Protein AF-A0A1Y3EC23-F1 (afdb_monomer_lite)

Sequence (139 aa):
PLRIYTLVPHIRRVVVELFKGFREILLVTILLVVLMFIFASYGVQMAGGKLAKCNDLTIKTKEECVGYFYQYVHVTKLKITGQGDPDLHPKLLVPRLWANPRNFNFDHIGNAMLALFEILSFKGWTVMRDVILDRLGAV

pLDDT: mean 87.71, std 8.31, range [51.91, 96.81]

Foldseek 3Di:
DVVCCVVPVVNVVVVVVVVVCVVVVVVVVVVVLVVLLVVLVVCQVQFAPQLWDKPDPVDGDPVPQFDKDWDWDPPDPDDDPCVPPPVPTDTDIDHIDGDHDPQAGSNDSVRSSVVVVCVVVVPCVVVVVVSCCVRRNDD

Radius of gyration: 22.58 Å; chains: 1; bounding box: 49×36×60 Å

InterPro domains:
  IPR005821 Ion transport domain [PF00520] (2-130)
  IPR028823 Sodium leak channel NALCN [PTHR46141] (1-138)

Secondary structure (DSSP, 8-state):
-THHHHH-HHHHHHHHHHHHTHHHHHHHHHHHHHHHHHHHHHHHHHHTTTS-EESSTT--SSTT--SEEEEEP-S-SS--TTTT-TTTS-EEEEE--EE--SS---SSHHHHHHHHHHHHTTSSHHHHHHHHHHHH---

Organism: NCBI:txid6335

Structure (mmCIF, N/CA/C/O backbone):
data_AF-A0A1Y3EC23-F1
#
_entry.id   AF-A0A1Y3EC23-F1
#
loop_
_atom_site.group_PDB
_atom_site.id
_atom_site.type_symbol
_atom_site.label_atom_id
_atom_site.label_alt_id
_atom_site.label_comp_id
_atom_site.label_asym_id
_atom_site.label_entity_id
_atom_site.label_seq_id
_atom_site.pdbx_PDB_ins_code
_atom_site.Cartn_x
_atom_site.Cartn_y
_atom_site.Cartn_z
_atom_site.occupancy
_atom_site.B_iso_or_equiv
_atom_site.auth_seq_id
_atom_site.auth_comp_id
_atom_site.auth_asym_id
_atom_site.auth_atom_id
_atom_site.pdbx_PDB_model_num
ATOM 1 N N . PRO A 1 1 ? -17.103 -22.172 21.484 1.00 66.94 1 PRO A N 1
ATOM 2 C CA . PRO A 1 1 ? -16.287 -21.081 22.077 1.00 66.94 1 PRO A CA 1
ATOM 3 C C . PRO A 1 1 ? -17.110 -19.901 22.634 1.00 66.94 1 PRO A C 1
ATOM 5 O O . PRO A 1 1 ? -16.898 -19.544 23.783 1.00 66.94 1 PRO A O 1
ATOM 8 N N . LEU A 1 2 ? -18.078 -19.333 21.893 1.00 72.62 2 LEU A N 1
ATOM 9 C CA . LEU A 1 2 ? -18.847 -18.154 22.346 1.00 72.62 2 LEU A CA 1
ATOM 10 C C . LEU A 1 2 ? -19.773 -18.401 23.564 1.00 72.62 2 LEU A C 1
ATOM 12 O O . LEU A 1 2 ? -20.033 -17.493 24.344 1.00 72.62 2 LEU A O 1
ATOM 16 N N . ARG A 1 3 ? -20.210 -19.648 23.799 1.00 78.00 3 ARG A N 1
ATOM 17 C CA . ARG A 1 3 ? -20.948 -20.028 25.025 1.00 78.00 3 ARG A CA 1
ATOM 18 C C . ARG A 1 3 ? -20.127 -19.833 26.311 1.00 78.00 3 ARG A C 1
ATOM 20 O O . ARG A 1 3 ? -20.698 -19.679 27.383 1.00 78.00 3 ARG A O 1
ATOM 27 N N . ILE A 1 4 ? -18.797 -19.800 26.218 1.00 77.44 4 ILE A N 1
ATOM 28 C CA . ILE A 1 4 ? -17.913 -19.609 27.377 1.00 77.44 4 ILE A CA 1
ATOM 29 C C . ILE A 1 4 ? -18.050 -18.178 27.935 1.00 77.44 4 ILE A C 1
ATOM 31 O O . ILE A 1 4 ? -18.001 -18.009 29.150 1.00 77.44 4 ILE A O 1
ATOM 35 N N . TYR A 1 5 ? -18.330 -17.168 27.095 1.00 73.44 5 TYR A N 1
ATOM 36 C CA . TYR A 1 5 ? -18.555 -15.781 27.541 1.00 73.44 5 TYR A CA 1
ATOM 37 C C . TYR A 1 5 ? -19.784 -15.637 28.450 1.00 73.44 5 TYR A C 1
ATOM 39 O O . TYR A 1 5 ? -19.798 -14.787 29.338 1.00 73.44 5 TYR A O 1
ATOM 47 N N . THR A 1 6 ? -20.815 -16.464 28.240 1.00 73.38 6 THR A N 1
ATOM 48 C CA . THR A 1 6 ? -22.043 -16.449 29.049 1.00 73.38 6 THR A CA 1
ATOM 49 C C . THR A 1 6 ? -21.949 -17.355 30.274 1.00 73.38 6 THR A C 1
ATOM 51 O O . THR A 1 6 ? -22.549 -17.038 31.297 1.00 73.38 6 THR A O 1
ATOM 54 N N . LEU A 1 7 ? -21.197 -18.461 30.181 1.00 81.69 7 LEU A N 1
ATOM 55 C CA . LEU A 1 7 ? -21.024 -19.430 31.270 1.00 81.69 7 LEU A CA 1
ATOM 56 C C . LEU A 1 7 ? -19.983 -19.001 32.315 1.00 81.69 7 LEU A C 1
ATOM 58 O O . LEU A 1 7 ? -20.152 -19.313 33.489 1.00 81.69 7 LEU A O 1
ATOM 62 N N . VAL A 1 8 ? -18.917 -18.296 31.918 1.00 85.38 8 VAL A N 1
ATOM 63 C CA . VAL A 1 8 ? -17.834 -17.901 32.832 1.00 85.38 8 VAL A CA 1
ATOM 64 C C . VAL A 1 8 ? -18.045 -16.453 33.303 1.00 85.38 8 VAL A C 1
ATOM 66 O O . VAL A 1 8 ? -17.841 -15.517 32.523 1.00 85.38 8 VAL A O 1
ATOM 69 N N . PRO A 1 9 ? -18.403 -16.217 34.582 1.00 81.19 9 PRO A N 1
ATOM 70 C CA . PRO A 1 9 ? -18.755 -14.884 35.083 1.00 81.19 9 PRO A CA 1
ATOM 71 C C . PRO A 1 9 ? -17.589 -13.887 35.033 1.00 81.19 9 PRO A C 1
ATOM 73 O O . PRO A 1 9 ? -17.817 -12.685 34.888 1.00 81.19 9 PRO A O 1
ATOM 76 N N . HIS A 1 10 ? -16.344 -14.371 35.106 1.00 84.25 10 HIS A N 1
ATOM 77 C CA . HIS A 1 10 ? -15.151 -13.534 34.977 1.00 84.25 10 HIS A CA 1
ATOM 78 C C . HIS A 1 10 ? -15.015 -12.940 33.567 1.00 84.25 10 HIS A C 1
ATOM 80 O O . HIS A 1 10 ? -14.874 -11.729 33.420 1.00 84.25 10 HIS A O 1
ATOM 86 N N . ILE A 1 11 ? -15.160 -13.772 32.531 1.00 85.81 11 ILE A N 1
ATOM 87 C CA . ILE A 1 11 ? -15.091 -13.344 31.129 1.00 85.81 11 ILE A CA 1
ATOM 88 C C . ILE A 1 11 ? -16.256 -12.398 30.797 1.00 85.81 11 ILE A C 1
ATOM 90 O O . ILE A 1 11 ? -16.063 -11.392 30.116 1.00 85.81 11 ILE A O 1
ATOM 94 N N . ARG A 1 12 ? -17.453 -12.661 31.337 1.00 85.69 12 ARG A N 1
ATOM 95 C CA . ARG A 1 12 ? -18.611 -11.768 31.187 1.00 85.69 12 ARG A CA 1
ATOM 96 C C . ARG A 1 12 ? -18.330 -10.357 31.712 1.00 85.69 12 ARG A C 1
ATOM 98 O O . ARG A 1 12 ? -18.734 -9.387 31.076 1.00 85.69 12 ARG A O 1
ATOM 105 N N . ARG A 1 13 ? -17.640 -10.231 32.854 1.00 86.25 13 ARG A N 1
ATOM 106 C CA . ARG A 1 13 ? -17.284 -8.927 33.441 1.00 86.25 13 ARG A CA 1
ATOM 107 C C . ARG A 1 13 ? -16.367 -8.128 32.514 1.00 86.25 13 ARG A C 1
ATOM 109 O O . ARG A 1 13 ? -16.668 -6.970 32.251 1.00 86.25 13 ARG A O 1
ATOM 116 N N . VAL A 1 14 ? -15.338 -8.771 31.958 1.00 88.38 14 VAL A N 1
ATOM 117 C CA . VAL A 1 14 ? -14.400 -8.143 31.009 1.00 88.38 14 VAL A CA 1
ATOM 118 C C . VAL A 1 14 ? -15.132 -7.602 29.776 1.00 88.38 14 VAL A C 1
ATOM 120 O O . VAL A 1 14 ? -14.896 -6.474 29.357 1.00 88.38 14 VAL A O 1
ATOM 123 N N . VAL A 1 15 ? -16.070 -8.372 29.216 1.00 87.56 15 VAL A N 1
ATOM 124 C CA . VAL A 1 15 ? -16.850 -7.940 28.044 1.00 87.56 15 VAL A CA 1
ATOM 125 C C . VAL A 1 15 ? -17.747 -6.742 28.376 1.00 87.56 15 VAL A C 1
ATOM 127 O O . VAL A 1 15 ? -17.807 -5.788 27.607 1.00 87.56 15 VAL A O 1
ATOM 130 N N . VAL A 1 16 ? -18.420 -6.746 29.531 1.00 86.75 16 VAL A N 1
ATOM 131 C CA . VAL A 1 16 ? -19.261 -5.613 29.960 1.00 86.75 16 VAL A CA 1
ATOM 132 C C . VAL A 1 16 ? -18.422 -4.356 30.209 1.00 86.75 16 VAL A C 1
ATOM 134 O O . VAL A 1 16 ? -18.847 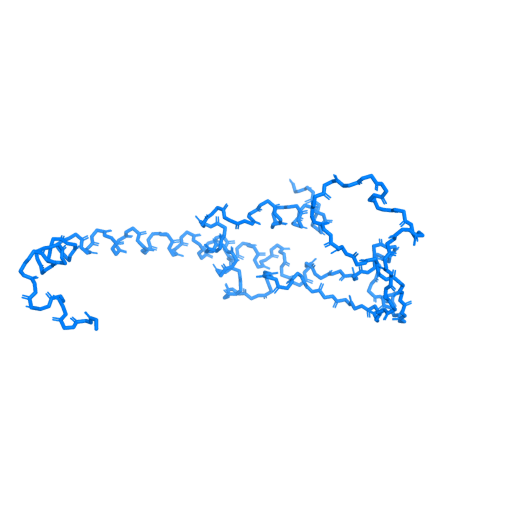-3.262 29.845 1.00 86.75 16 VAL A O 1
ATOM 137 N N . GLU A 1 17 ? -17.231 -4.492 30.793 1.00 88.31 17 GLU A N 1
ATOM 138 C CA . GLU A 1 17 ? -16.292 -3.378 30.974 1.00 88.31 17 GLU A CA 1
ATOM 139 C C . GLU A 1 17 ? -15.796 -2.817 29.634 1.00 88.31 17 GLU A C 1
ATOM 141 O O . GLU A 1 17 ? -15.761 -1.599 29.472 1.00 88.31 17 GLU A O 1
ATOM 146 N N . LEU A 1 18 ? -15.530 -3.672 28.641 1.00 89.19 18 LEU A N 1
ATOM 147 C CA . LEU A 1 18 ? -15.197 -3.241 27.280 1.00 89.19 18 LEU A CA 1
ATOM 148 C C . LEU A 1 18 ? -16.340 -2.433 26.642 1.00 89.19 18 LEU A C 1
ATOM 150 O O . LEU A 1 18 ? -16.111 -1.358 26.089 1.00 89.19 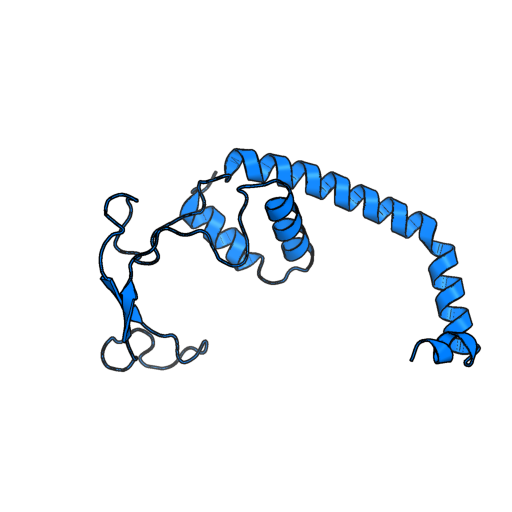18 LEU A O 1
ATOM 154 N N . PHE A 1 19 ? -17.582 -2.918 26.748 1.00 90.19 19 PHE A N 1
ATOM 155 C CA . PHE A 1 19 ? -18.736 -2.231 26.162 1.00 90.19 19 PHE A CA 1
ATOM 156 C C . PHE A 1 19 ? -19.072 -0.903 26.851 1.00 90.19 19 PHE A C 1
ATOM 158 O O . PHE A 1 19 ? -19.588 -0.003 26.189 1.00 90.19 19 PHE A O 1
ATOM 165 N N . LYS A 1 20 ? -18.729 -0.721 28.134 1.00 90.88 20 LYS A N 1
ATOM 166 C CA . LYS A 1 20 ? -18.864 0.586 28.805 1.00 90.88 20 LYS A CA 1
ATOM 167 C C . LYS A 1 20 ? -18.035 1.681 28.122 1.00 90.88 20 LYS A C 1
ATOM 169 O O . LYS A 1 20 ? -18.475 2.824 28.085 1.00 90.88 20 LYS A O 1
ATOM 174 N N . GLY A 1 21 ? -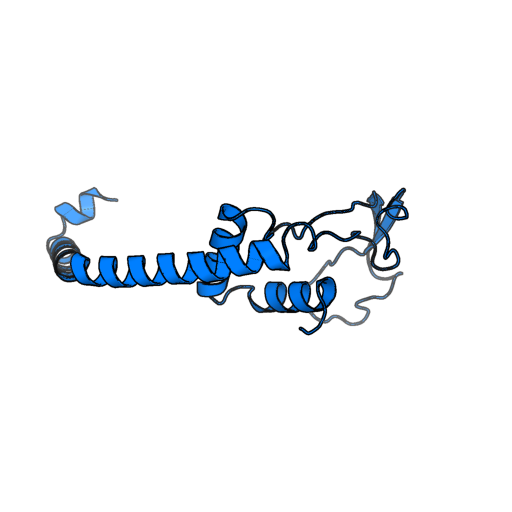16.877 1.333 27.555 1.00 90.50 21 GLY A N 1
ATOM 175 C CA . GLY A 1 21 ? -16.006 2.253 26.814 1.00 90.50 21 GLY A CA 1
ATOM 176 C C . GLY A 1 21 ? -16.310 2.362 25.316 1.00 90.50 21 GLY A C 1
ATOM 177 O O . GLY A 1 21 ? -15.627 3.098 24.607 1.00 90.50 21 GLY A O 1
ATOM 178 N N . PHE A 1 22 ? -17.320 1.648 24.805 1.00 92.81 22 PHE A N 1
ATOM 179 C CA . PHE A 1 22 ? -17.542 1.512 23.362 1.00 92.81 22 PHE A CA 1
ATOM 180 C C . PHE A 1 22 ? -17.804 2.847 22.653 1.00 92.81 22 PHE A C 1
ATOM 182 O O . PHE A 1 22 ? -17.369 3.028 21.519 1.00 92.81 22 PHE A O 1
ATOM 189 N N . ARG A 1 23 ? -18.462 3.803 23.324 1.00 92.19 23 ARG A N 1
ATOM 190 C CA . ARG A 1 23 ? -18.724 5.140 22.767 1.00 92.19 23 ARG A CA 1
ATOM 191 C C . ARG A 1 23 ? -17.429 5.866 22.392 1.00 92.19 23 ARG A C 1
ATOM 193 O O . ARG A 1 23 ? -17.335 6.400 21.291 1.00 92.19 23 ARG A O 1
ATOM 200 N N . GLU A 1 24 ? -16.436 5.840 23.277 1.00 93.62 24 GLU A N 1
ATOM 201 C CA . GLU A 1 24 ? -15.144 6.496 23.043 1.00 93.62 24 GLU A CA 1
ATOM 202 C C . GLU A 1 24 ? -14.330 5.759 21.976 1.00 93.62 24 GLU A C 1
ATOM 204 O O . GLU A 1 24 ? -13.770 6.382 21.076 1.00 93.62 24 GLU A O 1
ATOM 209 N N . ILE A 1 25 ? -14.339 4.421 22.002 1.00 94.44 25 ILE A N 1
ATOM 210 C CA . ILE A 1 25 ? -13.692 3.598 20.967 1.00 94.44 25 ILE A CA 1
ATOM 211 C C . ILE A 1 25 ? -14.270 3.923 19.583 1.00 94.44 25 ILE A C 1
ATOM 213 O O . ILE A 1 25 ? -13.527 4.058 18.609 1.00 94.44 25 ILE A O 1
ATOM 217 N N . LEU A 1 26 ? -15.590 4.087 19.487 1.00 95.06 26 LEU A N 1
ATOM 218 C CA . LEU A 1 26 ? -16.274 4.417 18.242 1.00 95.06 26 LEU A CA 1
ATOM 219 C C . LEU A 1 26 ? -15.891 5.818 17.742 1.00 95.06 26 LEU A C 1
ATOM 221 O O . LEU A 1 26 ? -15.589 5.963 16.560 1.00 95.06 26 LEU A O 1
ATOM 225 N N . LEU A 1 27 ? -15.823 6.825 18.620 1.00 95.62 27 LEU A N 1
ATOM 226 C CA . LEU A 1 27 ? -15.383 8.181 18.258 1.00 95.62 27 LEU A CA 1
ATOM 227 C C . LEU A 1 27 ? -13.958 8.193 17.687 1.00 95.62 27 LEU A C 1
ATOM 229 O O . LEU A 1 27 ? -13.727 8.761 16.619 1.00 95.62 27 LEU A O 1
ATOM 233 N N . VAL A 1 28 ? -13.019 7.511 18.351 1.00 96.00 28 VAL A N 1
ATOM 234 C CA . VAL A 1 28 ? -11.635 7.377 17.864 1.00 96.00 28 VAL A CA 1
ATOM 235 C C . VAL A 1 28 ? -11.595 6.640 16.524 1.00 96.00 28 VAL A C 1
ATOM 237 O O . VAL A 1 28 ? -10.877 7.047 15.612 1.00 96.00 28 VAL A O 1
ATOM 240 N N . THR A 1 29 ? -12.402 5.590 16.366 1.00 95.31 29 THR A N 1
ATOM 241 C CA . THR A 1 29 ? -12.479 4.832 15.110 1.00 95.31 29 THR A CA 1
ATOM 242 C C . THR A 1 29 ? -12.995 5.703 13.961 1.00 95.31 29 THR A C 1
ATOM 244 O O . THR A 1 29 ? -12.420 5.672 12.876 1.00 95.31 29 THR A O 1
ATOM 247 N N . ILE A 1 30 ? -14.026 6.527 14.188 1.00 96.81 30 ILE A N 1
ATOM 248 C CA . ILE A 1 30 ? -14.528 7.475 13.180 1.00 96.81 30 ILE A CA 1
ATOM 249 C C . ILE A 1 30 ? -13.430 8.461 12.783 1.00 96.81 30 ILE A C 1
ATOM 251 O O . ILE A 1 30 ? -13.211 8.674 11.591 1.00 96.81 30 ILE A O 1
ATOM 255 N N . LEU A 1 31 ? -12.716 9.031 13.757 1.00 96.69 31 LEU A N 1
ATOM 256 C CA . LEU A 1 31 ? -11.630 9.970 13.483 1.00 96.69 31 LEU A CA 1
ATOM 257 C C . LEU A 1 31 ? -10.542 9.331 12.606 1.00 96.69 31 LEU A C 1
ATOM 259 O O . LEU A 1 31 ? -10.103 9.938 11.630 1.00 96.69 31 LEU A O 1
ATOM 263 N N . LEU A 1 32 ? -10.155 8.086 12.907 1.00 95.56 32 LEU A N 1
ATOM 264 C CA . LEU A 1 32 ? -9.195 7.329 12.101 1.00 95.56 32 LEU A CA 1
ATOM 265 C C . LEU A 1 32 ? -9.708 7.067 10.682 1.00 95.56 32 LEU A C 1
ATOM 267 O O . LEU A 1 32 ? -8.951 7.218 9.727 1.00 95.56 32 LEU A O 1
ATOM 271 N N . VAL A 1 33 ? -10.984 6.710 10.518 1.00 95.44 33 VAL A N 1
ATOM 272 C CA . VAL A 1 33 ? -11.584 6.481 9.194 1.00 95.44 33 VAL A CA 1
ATOM 273 C C . VAL A 1 33 ? -11.613 7.763 8.363 1.00 95.44 33 VAL A C 1
ATOM 275 O O . VAL A 1 33 ? -11.256 7.723 7.187 1.00 95.44 33 VAL A O 1
ATOM 278 N N . VAL A 1 34 ? -11.974 8.902 8.960 1.00 96.50 34 VAL A N 1
ATOM 279 C CA . VAL A 1 34 ? -11.956 10.207 8.277 1.00 96.50 34 VAL A CA 1
ATOM 280 C C . VAL A 1 34 ? -10.534 10.579 7.859 1.00 96.50 34 VAL A C 1
ATOM 282 O O . VAL A 1 34 ? -10.314 10.984 6.719 1.00 96.50 34 VAL A O 1
ATOM 285 N N . LEU A 1 35 ? -9.555 10.389 8.746 1.00 95.44 35 LEU A N 1
ATOM 286 C CA . LEU A 1 35 ? -8.150 10.643 8.438 1.00 95.44 35 LEU A CA 1
ATOM 287 C C . LEU A 1 35 ? -7.661 9.766 7.277 1.00 95.44 35 LEU A C 1
ATOM 289 O O . LEU A 1 35 ? -7.082 10.278 6.318 1.00 95.44 35 LEU A O 1
ATOM 293 N N . MET A 1 36 ? -7.938 8.458 7.330 1.00 95.44 36 MET A N 1
ATOM 294 C CA . MET A 1 36 ? -7.612 7.534 6.243 1.00 95.44 36 MET A CA 1
ATOM 295 C C . MET A 1 36 ? -8.276 7.960 4.935 1.00 95.44 36 MET A C 1
ATOM 297 O O . MET A 1 36 ? -7.627 7.907 3.899 1.00 95.44 36 MET A O 1
ATOM 301 N N . PHE A 1 37 ? -9.522 8.436 4.966 1.00 96.44 37 PHE A N 1
ATOM 302 C CA . PHE A 1 37 ? -10.233 8.871 3.764 1.00 96.44 37 PHE A CA 1
ATOM 303 C C . PHE A 1 37 ? -9.574 10.080 3.089 1.00 96.44 37 PHE A C 1
ATOM 305 O O . PHE A 1 37 ? -9.452 10.107 1.861 1.00 96.44 37 PHE A O 1
ATOM 312 N N . ILE A 1 38 ? -9.100 11.054 3.873 1.00 96.31 38 ILE A N 1
ATOM 313 C CA . ILE A 1 38 ? -8.375 12.224 3.356 1.00 96.31 38 ILE A CA 1
ATOM 314 C C . ILE A 1 38 ? -7.078 11.777 2.670 1.00 96.31 38 ILE A C 1
ATOM 316 O O . ILE A 1 38 ? -6.843 12.112 1.506 1.00 96.31 38 ILE A O 1
ATOM 320 N N . PHE A 1 39 ? -6.263 10.966 3.352 1.00 94.94 39 PHE A N 1
ATOM 321 C CA . PHE A 1 39 ? -5.007 10.463 2.790 1.00 94.94 39 PHE A CA 1
ATOM 322 C C . PHE A 1 39 ? -5.222 9.511 1.611 1.00 94.94 39 PHE A C 1
ATOM 324 O O . PHE A 1 39 ? -4.452 9.549 0.655 1.00 94.94 39 PHE A O 1
ATOM 331 N N . ALA A 1 40 ? -6.273 8.692 1.631 1.00 95.62 40 ALA A N 1
ATOM 332 C CA . ALA A 1 40 ? -6.618 7.802 0.530 1.00 95.62 40 ALA A CA 1
ATOM 333 C C . ALA A 1 40 ? -7.011 8.614 -0.704 1.00 95.62 40 ALA A C 1
ATOM 335 O O . ALA A 1 40 ? -6.511 8.349 -1.792 1.00 95.62 40 ALA A O 1
ATOM 336 N N . SER A 1 41 ? -7.845 9.643 -0.534 1.00 95.62 41 SER A N 1
ATOM 337 C CA . SER A 1 41 ? -8.252 10.536 -1.625 1.00 95.62 41 SER A CA 1
ATOM 338 C C . SER A 1 41 ? -7.060 11.278 -2.226 1.00 95.62 41 SER A C 1
ATOM 340 O O . SER A 1 41 ? -6.970 11.428 -3.445 1.00 95.62 41 SER A O 1
ATOM 342 N N . TYR A 1 42 ? -6.118 11.716 -1.388 1.00 94.31 42 TYR A N 1
ATOM 343 C CA . TYR A 1 42 ? -4.862 12.304 -1.848 1.00 94.31 42 TYR A CA 1
ATOM 344 C C . TYR A 1 42 ? -3.992 11.283 -2.600 1.00 94.31 42 TYR A C 1
ATOM 346 O O . TYR A 1 42 ? -3.533 11.548 -3.711 1.00 94.31 42 TYR A O 1
ATOM 354 N N . GLY A 1 43 ? -3.827 10.084 -2.038 1.00 92.88 43 GLY A N 1
ATOM 355 C CA . GLY A 1 43 ? -3.053 8.998 -2.635 1.00 92.88 43 GLY A CA 1
ATOM 356 C C . GLY A 1 43 ? -3.596 8.554 -3.992 1.00 92.88 43 GLY A C 1
ATOM 357 O O . GLY A 1 43 ? -2.815 8.353 -4.914 1.00 92.88 43 GLY A O 1
ATOM 358 N N . VAL A 1 44 ? -4.920 8.475 -4.157 1.00 94.62 44 VAL A N 1
ATOM 359 C CA . VAL A 1 44 ? -5.550 8.139 -5.446 1.00 94.62 44 VAL A CA 1
ATOM 360 C C . VAL A 1 44 ? -5.267 9.210 -6.500 1.00 94.62 44 VAL A C 1
ATOM 362 O O . VAL A 1 44 ? -4.938 8.878 -7.635 1.00 94.62 44 VAL A O 1
ATOM 365 N N . GLN A 1 45 ? -5.327 10.493 -6.139 1.00 92.50 45 GLN A N 1
ATOM 366 C CA . GLN A 1 45 ? -5.039 11.581 -7.081 1.00 92.50 45 GLN A CA 1
ATOM 367 C C . GLN A 1 45 ? -3.563 11.619 -7.499 1.00 92.50 45 GLN A C 1
ATOM 369 O O . GLN A 1 45 ? -3.249 11.852 -8.667 1.00 92.50 45 GLN A O 1
ATOM 374 N N . MET A 1 46 ? -2.642 11.368 -6.566 1.00 90.88 46 MET A N 1
ATOM 375 C CA . MET A 1 46 ? -1.211 11.358 -6.871 1.00 90.88 46 MET A CA 1
ATOM 376 C C . MET A 1 46 ? -0.768 10.098 -7.618 1.00 90.88 46 MET A C 1
ATOM 378 O O . MET A 1 46 ? -0.106 10.201 -8.656 1.00 90.88 46 MET A O 1
ATOM 382 N N . ALA A 1 47 ? -1.118 8.930 -7.078 1.00 88.69 47 ALA A N 1
ATOM 383 C CA . ALA A 1 47 ? -0.555 7.629 -7.429 1.00 88.69 47 ALA A CA 1
ATOM 384 C C . ALA A 1 47 ? -1.492 6.743 -8.269 1.00 88.69 47 ALA A C 1
ATOM 386 O O . ALA A 1 47 ? -1.063 5.681 -8.726 1.00 88.69 47 ALA A O 1
ATOM 387 N N . GLY A 1 48 ? -2.745 7.155 -8.487 1.00 88.94 48 GLY A N 1
ATOM 388 C CA . GLY A 1 48 ? -3.731 6.381 -9.238 1.00 88.94 48 GLY A CA 1
ATOM 389 C C . GLY A 1 48 ? -3.261 6.067 -10.656 1.00 88.94 48 GLY A C 1
ATOM 390 O O . GLY A 1 48 ? -2.930 6.963 -11.431 1.00 88.94 48 GLY A O 1
ATOM 391 N N . GLY A 1 49 ? -3.180 4.777 -10.982 1.00 87.38 49 GLY A N 1
ATOM 392 C CA . GLY A 1 49 ? -2.738 4.258 -12.276 1.00 87.38 49 GLY A CA 1
ATOM 393 C C . GLY A 1 49 ? -1.232 4.354 -12.545 1.00 87.38 49 GLY A C 1
ATOM 394 O O . GLY A 1 49 ? -0.779 3.895 -13.592 1.00 87.38 49 GLY A O 1
ATOM 395 N N . LYS A 1 50 ? -0.440 4.926 -11.626 1.00 87.25 50 LYS A N 1
ATOM 396 C CA . LYS A 1 50 ? 0.995 5.208 -11.833 1.00 87.25 50 LYS A CA 1
ATOM 397 C C . LYS A 1 50 ? 1.937 4.226 -11.136 1.00 87.25 50 LYS A C 1
ATOM 399 O O . LYS A 1 50 ? 3.149 4.323 -11.294 1.00 87.25 50 LYS A O 1
ATOM 404 N N . LEU A 1 51 ? 1.408 3.283 -10.356 1.00 88.81 51 LEU A N 1
ATOM 405 C CA . LEU A 1 51 ? 2.230 2.327 -9.601 1.00 88.81 51 LEU A CA 1
ATOM 406 C C . LEU A 1 51 ? 2.631 1.087 -10.410 1.00 88.81 51 LEU A C 1
ATOM 408 O O . LEU A 1 51 ? 3.554 0.365 -10.014 1.00 88.81 51 LEU A O 1
ATOM 412 N N . ALA A 1 52 ? 1.982 0.851 -11.549 1.00 90.62 52 ALA A N 1
ATOM 413 C CA . ALA A 1 52 ? 2.297 -0.266 -12.421 1.00 90.62 52 ALA A CA 1
ATOM 414 C C . ALA A 1 52 ? 3.675 -0.087 -13.085 1.00 90.62 52 ALA A C 1
ATOM 416 O O . ALA A 1 52 ? 4.018 0.998 -13.547 1.00 90.62 52 ALA A O 1
ATOM 417 N N . LYS A 1 53 ? 4.465 -1.163 -13.136 1.00 91.12 53 LYS A N 1
ATOM 418 C CA . LYS A 1 53 ? 5.741 -1.252 -13.877 1.00 91.12 53 LYS A CA 1
ATOM 419 C C . LYS A 1 53 ? 5.882 -2.662 -14.414 1.00 91.12 53 LYS A C 1
ATOM 421 O O . LYS A 1 53 ? 5.211 -3.588 -13.948 1.00 91.12 53 LYS A O 1
ATOM 426 N N . CYS A 1 54 ? 6.793 -2.816 -15.360 1.00 93.31 54 CYS A N 1
ATOM 427 C CA . CYS A 1 54 ? 7.240 -4.122 -15.792 1.00 93.31 54 CYS A CA 1
ATOM 428 C C . CYS A 1 54 ? 7.893 -4.886 -14.624 1.00 93.31 54 CYS A C 1
ATOM 430 O O . CYS A 1 54 ? 8.566 -4.305 -13.768 1.00 93.31 54 CYS A O 1
ATOM 432 N N . ASN A 1 55 ? 7.682 -6.199 -14.585 1.00 91.81 55 ASN A N 1
ATOM 433 C CA . ASN A 1 55 ? 8.399 -7.112 -13.692 1.00 91.81 55 ASN A CA 1
ATOM 434 C C . ASN A 1 55 ? 9.898 -7.236 -14.033 1.00 91.81 55 ASN A C 1
ATOM 436 O O . ASN A 1 55 ? 10.690 -7.576 -13.156 1.00 91.81 55 ASN A O 1
ATOM 440 N N . ASP A 1 56 ? 10.284 -6.933 -15.272 1.00 90.88 56 ASP A N 1
ATOM 441 C CA . ASP A 1 56 ? 11.673 -6.820 -15.720 1.00 90.88 56 ASP A CA 1
ATOM 442 C C . ASP A 1 56 ? 12.211 -5.399 -15.451 1.00 90.88 56 ASP A C 1
ATOM 444 O O . ASP A 1 56 ? 11.696 -4.421 -15.992 1.00 90.88 56 ASP A O 1
ATOM 448 N N . LEU A 1 57 ? 13.251 -5.274 -14.614 1.00 86.56 57 LEU A N 1
ATOM 449 C CA . LEU A 1 57 ? 13.844 -3.983 -14.223 1.00 86.56 57 LEU A CA 1
ATOM 4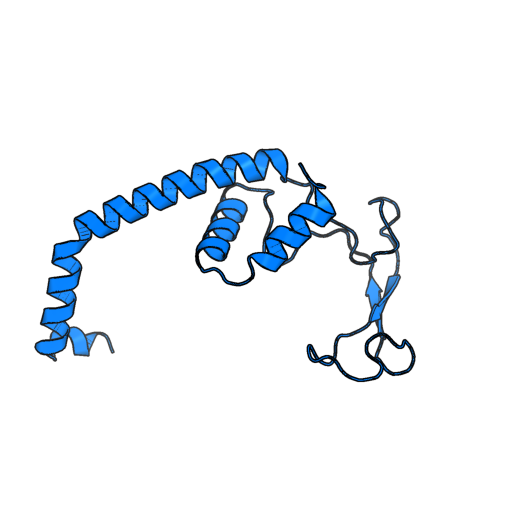50 C C . LEU A 1 57 ? 14.625 -3.297 -15.353 1.00 86.56 57 LEU A C 1
ATOM 452 O O . LEU A 1 57 ? 14.914 -2.104 -15.249 1.00 86.56 57 LEU A O 1
ATOM 456 N N . THR A 1 58 ? 14.987 -4.034 -16.407 1.00 88.44 58 THR A N 1
ATOM 457 C CA . THR A 1 58 ? 15.695 -3.473 -17.569 1.00 88.44 58 THR A CA 1
ATOM 458 C C . THR A 1 58 ? 14.774 -2.633 -18.451 1.00 88.44 58 THR A C 1
ATOM 460 O O . THR A 1 58 ? 15.235 -1.707 -19.118 1.00 88.44 58 THR A O 1
ATOM 463 N N . ILE A 1 59 ? 13.470 -2.913 -18.401 1.00 91.31 59 ILE A N 1
ATOM 464 C CA . ILE A 1 59 ? 12.450 -2.270 -19.220 1.00 91.31 59 ILE A CA 1
ATOM 465 C C . ILE A 1 59 ? 11.790 -1.133 -18.438 1.00 91.31 59 ILE A C 1
ATOM 467 O O . ILE A 1 59 ? 11.293 -1.321 -17.325 1.00 91.31 59 ILE A O 1
ATOM 471 N N . LYS A 1 60 ? 11.766 0.065 -19.032 1.00 88.62 60 LYS A N 1
ATOM 472 C CA . LYS A 1 60 ? 11.201 1.271 -18.398 1.00 88.62 60 LYS A CA 1
ATOM 473 C C . LYS A 1 60 ? 9.850 1.684 -18.972 1.00 88.62 60 LYS A C 1
ATOM 475 O O . LYS A 1 60 ? 9.059 2.296 -18.259 1.00 88.62 60 LYS A O 1
ATOM 480 N N . THR A 1 61 ? 9.589 1.363 -20.233 1.00 90.31 61 THR A N 1
ATOM 481 C CA . THR A 1 61 ? 8.378 1.762 -20.954 1.00 90.31 61 THR A CA 1
ATOM 482 C C . THR A 1 61 ? 7.378 0.608 -21.006 1.00 90.31 61 THR A C 1
ATOM 484 O O . THR A 1 61 ? 7.733 -0.567 -20.873 1.00 90.31 61 THR A O 1
ATOM 487 N N . LYS A 1 62 ? 6.090 0.932 -21.144 1.00 89.88 62 LYS A N 1
ATOM 488 C CA . LYS A 1 62 ? 5.025 -0.080 -21.164 1.00 89.88 62 LYS A CA 1
ATOM 489 C C . LYS A 1 62 ? 5.029 -0.852 -22.482 1.00 89.88 62 LYS A C 1
ATOM 491 O O . LYS A 1 62 ? 4.738 -2.043 -22.497 1.00 89.88 62 LYS A O 1
ATOM 496 N N . GLU A 1 63 ? 5.386 -0.173 -23.563 1.00 92.00 63 GLU A N 1
ATOM 497 C CA . GLU A 1 63 ? 5.417 -0.673 -24.935 1.00 92.00 63 GLU A CA 1
ATOM 498 C C . GLU A 1 63 ? 6.486 -1.760 -25.113 1.00 92.00 63 GLU A C 1
ATOM 500 O O . GLU A 1 63 ? 6.269 -2.740 -25.822 1.00 92.00 63 GLU A O 1
ATOM 505 N N . GLU A 1 64 ? 7.615 -1.629 -24.415 1.00 93.06 64 GLU A N 1
ATOM 506 C CA . GLU A 1 64 ? 8.719 -2.596 -24.439 1.00 93.06 64 GLU A CA 1
ATOM 507 C C . GLU A 1 64 ? 8.506 -3.786 -23.486 1.00 93.06 64 GLU A C 1
ATOM 509 O O . GLU A 1 64 ? 9.253 -4.767 -23.535 1.00 93.06 64 GLU A O 1
ATOM 514 N N . CYS A 1 65 ? 7.486 -3.746 -22.619 1.00 93.38 65 CYS A N 1
ATOM 515 C CA . CYS A 1 65 ? 7.192 -4.800 -21.642 1.00 93.38 65 CYS A CA 1
ATOM 516 C C . CYS A 1 65 ? 6.454 -5.988 -22.293 1.00 93.38 65 CYS A C 1
ATOM 518 O O . CYS A 1 65 ? 5.371 -6.391 -21.871 1.00 93.38 65 CYS A O 1
ATOM 520 N N . VAL A 1 66 ? 7.054 -6.547 -23.345 1.00 93.62 66 VAL A N 1
ATOM 521 C CA . VAL A 1 66 ? 6.538 -7.672 -24.132 1.00 93.62 66 VAL A CA 1
ATOM 522 C C . VAL A 1 66 ? 7.576 -8.793 -24.241 1.00 93.62 66 VAL A C 1
ATOM 524 O O . VAL A 1 66 ? 8.787 -8.565 -24.161 1.00 93.62 66 VAL A O 1
ATOM 527 N N . GLY A 1 67 ? 7.101 -10.026 -24.420 1.00 93.88 67 GLY A N 1
ATOM 528 C CA . GLY A 1 67 ? 7.944 -11.220 -24.527 1.00 93.88 67 GLY A CA 1
ATOM 529 C C . GLY A 1 67 ? 8.234 -11.891 -23.182 1.00 93.88 67 GLY A C 1
ATOM 530 O O . GLY A 1 67 ? 7.430 -11.824 -22.251 1.00 93.88 67 GLY A O 1
ATOM 531 N N . TYR A 1 68 ? 9.379 -12.567 -23.093 1.00 93.81 68 TYR A N 1
ATOM 532 C CA . TYR A 1 68 ? 9.778 -13.384 -21.944 1.00 93.81 68 TYR A CA 1
ATOM 533 C C . TYR A 1 68 ? 11.168 -12.985 -21.452 1.00 93.81 68 TYR A C 1
ATOM 535 O O . TYR A 1 68 ? 12.008 -12.556 -22.243 1.00 93.81 68 TYR A O 1
ATOM 543 N N . PHE A 1 69 ? 11.421 -13.160 -20.157 1.00 92.44 69 PHE A N 1
ATOM 544 C CA . PHE A 1 69 ? 12.741 -12.960 -19.562 1.00 92.44 69 PHE A CA 1
ATOM 545 C C . PHE A 1 69 ? 13.018 -14.008 -18.480 1.00 92.44 69 PHE A C 1
ATOM 547 O O . PHE A 1 69 ? 12.105 -14.665 -17.972 1.00 92.44 69 PHE A O 1
ATOM 554 N N . TYR A 1 70 ? 14.295 -14.183 -18.139 1.00 89.62 70 TYR A N 1
ATOM 555 C CA . TYR A 1 70 ? 14.699 -15.042 -17.031 1.00 89.62 70 TYR A CA 1
ATOM 556 C C . TYR A 1 70 ? 14.621 -14.266 -15.718 1.00 89.62 70 TYR A C 1
ATOM 558 O O . TYR A 1 70 ? 15.377 -13.319 -15.510 1.00 89.62 70 TYR A O 1
ATOM 566 N N . GLN A 1 71 ? 13.735 -14.693 -14.821 1.00 87.12 71 GLN A N 1
ATOM 567 C CA . GLN A 1 71 ? 13.628 -14.143 -13.475 1.00 87.12 71 GLN A CA 1
ATOM 568 C C . GLN A 1 71 ? 14.324 -15.064 -12.470 1.00 87.12 71 GLN A C 1
ATOM 570 O O . GLN A 1 71 ? 14.041 -16.264 -12.408 1.00 87.12 71 GLN A O 1
ATOM 575 N N . TYR A 1 72 ? 15.221 -14.497 -11.663 1.00 83.69 72 TYR A N 1
ATOM 576 C CA . TYR A 1 72 ? 15.869 -15.213 -10.566 1.00 83.69 72 TYR A CA 1
ATOM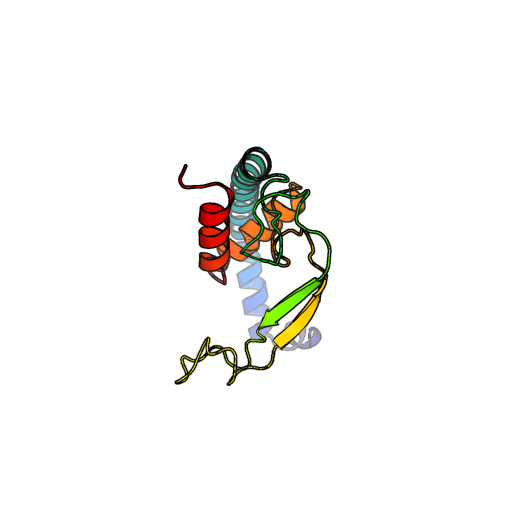 577 C C . TYR A 1 72 ? 14.872 -15.505 -9.444 1.00 83.69 72 TYR A C 1
ATOM 579 O O . TYR A 1 72 ? 14.111 -14.630 -9.022 1.00 83.69 72 TYR A O 1
ATOM 587 N N . VAL A 1 73 ? 14.888 -16.739 -8.942 1.00 81.88 73 VAL A N 1
ATOM 588 C CA . VAL A 1 73 ? 14.026 -17.158 -7.836 1.00 81.88 73 VAL A CA 1
ATOM 589 C C . VAL A 1 73 ? 14.780 -16.992 -6.521 1.00 81.88 73 VAL A C 1
ATOM 591 O O . VAL A 1 73 ? 15.824 -17.601 -6.293 1.00 81.88 73 VAL A O 1
ATOM 594 N N . HIS A 1 74 ? 14.228 -16.183 -5.617 1.00 77.12 74 HIS A N 1
ATOM 595 C CA . HIS A 1 74 ? 14.770 -16.041 -4.269 1.00 77.12 74 HIS A CA 1
ATOM 596 C C . HIS A 1 74 ? 14.487 -17.305 -3.445 1.00 77.12 74 HIS A C 1
ATOM 598 O O . HIS A 1 74 ? 13.381 -17.485 -2.939 1.00 77.12 74 HIS A O 1
ATOM 604 N N . VAL A 1 75 ? 15.497 -18.169 -3.293 1.00 80.50 75 VAL A N 1
ATOM 605 C CA . VAL A 1 75 ? 15.413 -19.402 -2.482 1.00 80.50 75 VAL A CA 1
ATOM 606 C C . VAL A 1 75 ? 15.369 -19.085 -0.981 1.00 80.50 75 VAL A C 1
ATOM 608 O O . VAL A 1 75 ? 14.655 -19.734 -0.223 1.00 80.50 75 VAL A O 1
ATOM 611 N N . THR A 1 76 ? 16.098 -18.054 -0.542 1.00 79.25 76 THR A N 1
ATOM 612 C CA . THR A 1 76 ? 16.109 -17.586 0.850 1.00 79.25 76 THR A CA 1
ATOM 613 C C . THR A 1 76 ? 16.142 -16.062 0.925 1.00 79.25 76 THR A C 1
ATOM 615 O O . THR A 1 76 ? 16.699 -15.391 0.055 1.00 79.25 76 THR A O 1
ATOM 618 N N . LYS A 1 77 ? 15.531 -15.511 1.981 1.00 77.06 77 LYS A N 1
ATOM 619 C CA . LYS A 1 77 ? 15.606 -14.079 2.322 1.00 77.06 77 LYS A CA 1
ATOM 620 C C . LYS A 1 77 ? 16.864 -13.727 3.127 1.00 77.06 77 LYS A C 1
ATOM 622 O O . LYS A 1 77 ? 17.137 -12.547 3.326 1.00 77.06 77 LYS A O 1
ATOM 627 N N . LEU A 1 78 ? 17.600 -14.726 3.618 1.00 80.44 78 LEU A N 1
ATOM 628 C CA . LEU A 1 78 ? 18.847 -14.530 4.358 1.00 80.44 78 LEU A CA 1
ATOM 629 C C . LEU A 1 78 ? 19.985 -14.173 3.396 1.00 80.44 78 LEU A C 1
ATOM 631 O O . LEU A 1 78 ? 20.027 -14.672 2.272 1.00 80.44 78 LEU A O 1
ATOM 635 N N . LYS A 1 79 ? 20.919 -13.332 3.854 1.00 73.38 79 LYS A N 1
ATOM 636 C CA . LYS A 1 79 ? 22.144 -13.035 3.106 1.00 73.38 79 LYS A CA 1
ATOM 637 C C . LYS A 1 79 ? 23.047 -14.261 3.123 1.00 73.38 79 LYS A C 1
ATOM 639 O O . LYS A 1 79 ? 23.640 -14.573 4.151 1.00 73.38 79 LYS 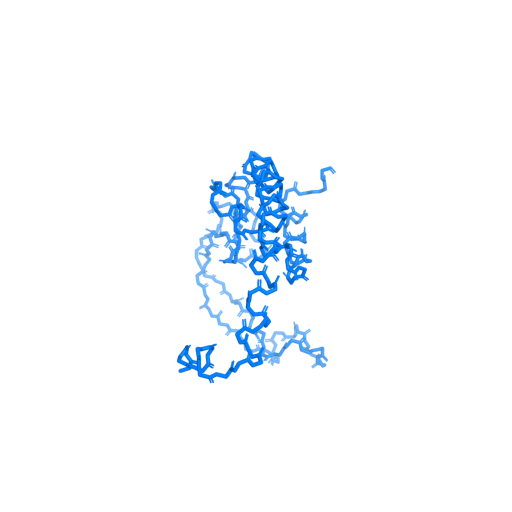A O 1
ATOM 644 N N . ILE A 1 80 ? 23.113 -14.954 1.996 1.00 77.88 80 ILE A N 1
ATOM 645 C CA . ILE A 1 80 ? 23.997 -16.100 1.778 1.00 77.88 80 ILE A CA 1
ATOM 646 C C . ILE A 1 80 ? 25.109 -15.715 0.805 1.00 77.88 80 ILE A C 1
ATOM 648 O O . ILE A 1 80 ? 24.936 -14.845 -0.050 1.00 77.88 80 ILE A O 1
ATOM 652 N N . THR A 1 81 ? 26.265 -16.354 0.943 1.00 71.56 81 THR A N 1
ATOM 653 C CA . THR A 1 81 ? 27.385 -16.202 0.013 1.00 71.56 81 THR A CA 1
ATOM 654 C C . THR A 1 81 ? 26.936 -16.642 -1.383 1.00 71.56 81 THR A C 1
ATOM 656 O O . THR A 1 81 ? 26.378 -17.726 -1.526 1.00 71.56 81 THR A O 1
ATOM 659 N N . GLY A 1 82 ? 27.125 -15.791 -2.395 1.00 70.12 82 GLY A N 1
ATOM 660 C CA . GLY A 1 82 ? 26.642 -16.039 -3.763 1.00 70.12 82 GLY A CA 1
ATOM 661 C C . GLY A 1 82 ? 25.241 -15.495 -4.075 1.00 70.12 82 GLY A C 1
ATOM 662 O O . GLY A 1 82 ? 24.754 -15.704 -5.181 1.00 70.12 82 GLY A O 1
ATOM 663 N N . GLN A 1 83 ? 24.594 -14.765 -3.152 1.00 62.38 83 GLN A N 1
ATOM 664 C CA . GLN A 1 83 ? 23.302 -14.119 -3.411 1.00 62.38 83 GLN A CA 1
ATOM 665 C C . GLN A 1 83 ? 23.394 -13.137 -4.591 1.00 62.38 83 GLN A C 1
ATOM 667 O O . GLN A 1 83 ? 23.975 -12.061 -4.467 1.00 62.38 83 GLN A O 1
ATOM 672 N N . GLY A 1 84 ? 22.782 -13.508 -5.718 1.00 62.31 84 GLY A N 1
ATOM 673 C CA . GLY A 1 84 ? 22.800 -12.728 -6.961 1.00 62.31 84 GLY A CA 1
ATOM 674 C C . GLY A 1 84 ? 23.713 -13.279 -8.058 1.00 62.31 84 GLY A C 1
ATOM 675 O O . GLY A 1 84 ? 23.746 -12.698 -9.139 1.00 62.31 84 GLY A O 1
ATOM 676 N N . ASP A 1 85 ? 24.408 -14.392 -7.811 1.00 72.19 85 ASP A N 1
ATOM 677 C CA . ASP A 1 85 ? 25.182 -15.096 -8.833 1.00 72.19 85 ASP A CA 1
ATOM 678 C C . ASP A 1 85 ? 24.243 -15.910 -9.759 1.00 72.19 85 ASP A C 1
ATOM 680 O O . ASP A 1 85 ? 23.477 -16.750 -9.258 1.00 72.19 85 ASP A O 1
ATOM 684 N N . PRO A 1 86 ? 24.246 -15.665 -11.088 1.00 67.44 86 PRO A N 1
ATOM 685 C CA . PRO A 1 86 ? 23.372 -16.345 -12.042 1.00 67.44 86 PRO A CA 1
ATOM 686 C C . PRO A 1 86 ? 23.519 -17.865 -12.083 1.00 67.44 86 PRO A C 1
ATOM 688 O O . PRO A 1 86 ? 22.568 -18.544 -12.477 1.00 67.44 86 PRO A O 1
ATOM 691 N N . ASP A 1 87 ? 24.693 -18.376 -11.709 1.00 72.50 87 ASP A N 1
ATOM 692 C CA . ASP A 1 87 ? 25.036 -19.793 -11.828 1.00 72.50 87 ASP A CA 1
ATOM 693 C C . ASP A 1 87 ? 24.684 -20.589 -10.561 1.00 72.50 87 ASP A C 1
ATOM 695 O O . ASP A 1 87 ? 24.394 -21.784 -10.638 1.00 72.50 87 ASP A O 1
ATOM 699 N N . LEU A 1 88 ? 24.634 -19.933 -9.393 1.00 73.00 88 LEU A N 1
ATOM 700 C CA . LEU A 1 88 ? 24.241 -20.565 -8.124 1.00 73.00 88 LEU A CA 1
ATOM 701 C C . LEU A 1 88 ? 22.731 -20.529 -7.857 1.00 73.00 88 LEU A C 1
ATOM 703 O O . LEU A 1 88 ? 22.246 -21.261 -6.988 1.00 73.00 88 LEU A O 1
ATOM 707 N N . HIS A 1 89 ? 21.975 -19.684 -8.563 1.00 75.44 89 HIS A N 1
ATOM 708 C CA . HIS A 1 89 ? 20.552 -19.491 -8.301 1.00 75.44 89 HIS A CA 1
ATOM 709 C C . HIS A 1 89 ? 19.653 -19.942 -9.455 1.00 75.44 89 HIS A C 1
ATOM 711 O O . HIS A 1 89 ? 19.880 -19.575 -10.607 1.00 75.44 89 HIS A O 1
ATOM 717 N N . PRO A 1 90 ? 18.565 -20.683 -9.161 1.00 83.50 90 PRO A N 1
ATOM 718 C CA . PRO A 1 90 ? 17.633 -21.103 -10.192 1.00 83.50 90 PRO A CA 1
ATOM 719 C C . PRO A 1 90 ? 16.928 -19.889 -10.807 1.00 83.50 90 PRO A C 1
ATOM 721 O O . PRO A 1 90 ? 16.411 -19.010 -10.108 1.00 83.50 90 PRO A O 1
ATOM 724 N N . LYS A 1 91 ? 16.875 -19.876 -12.139 1.00 86.56 91 LYS A N 1
ATOM 725 C CA . LYS A 1 91 ? 16.138 -18.898 -12.943 1.00 86.56 91 LYS A CA 1
ATOM 726 C C . LYS A 1 91 ? 14.992 -19.580 -13.674 1.00 86.56 91 LYS A C 1
ATOM 728 O O . LYS A 1 91 ? 15.140 -20.699 -14.161 1.00 86.56 91 LYS A O 1
ATOM 733 N N . LEU A 1 92 ? 13.860 -18.892 -13.770 1.00 88.31 92 LEU A N 1
ATOM 734 C CA . LEU A 1 92 ? 12.684 -19.370 -14.490 1.00 88.31 92 LEU A CA 1
ATOM 735 C C . LEU A 1 92 ? 12.359 -18.420 -15.642 1.00 88.31 92 LEU A C 1
ATOM 737 O O . LEU A 1 92 ? 12.448 -17.202 -15.487 1.00 88.31 92 LEU A O 1
ATOM 741 N N . LEU A 1 93 ? 11.970 -18.982 -16.787 1.00 92.12 93 LEU A N 1
ATOM 742 C CA . LEU A 1 93 ? 11.451 -18.202 -17.905 1.00 92.12 93 LEU A CA 1
ATOM 743 C C . LEU A 1 93 ? 10.015 -17.775 -17.587 1.00 92.12 93 LEU A C 1
ATOM 745 O O . LEU A 1 93 ? 9.128 -18.619 -17.462 1.00 92.12 93 LEU A O 1
ATOM 749 N N . VAL A 1 94 ? 9.791 -16.471 -17.449 1.00 92.50 94 VAL A N 1
ATOM 750 C CA . VAL A 1 94 ? 8.481 -15.894 -17.125 1.00 92.50 94 VAL A CA 1
ATOM 751 C C . VAL A 1 94 ? 8.096 -14.834 -18.161 1.00 92.50 94 VAL A C 1
ATOM 753 O O . VAL A 1 94 ? 8.976 -14.186 -18.738 1.00 92.50 94 VAL A O 1
ATOM 756 N N . PRO A 1 95 ? 6.795 -14.647 -18.442 1.00 94.25 95 PRO A N 1
ATOM 757 C CA . PRO A 1 95 ? 6.352 -13.577 -19.323 1.00 94.25 95 PRO A CA 1
ATOM 758 C C . PRO A 1 95 ? 6.587 -12.210 -18.674 1.00 94.25 95 PRO A C 1
ATOM 760 O O . PRO A 1 95 ? 6.442 -12.037 -17.456 1.00 94.25 95 PRO A O 1
ATOM 763 N N . ARG A 1 96 ? 6.918 -11.217 -19.500 1.00 94.12 96 ARG A N 1
ATOM 764 C CA . ARG A 1 96 ? 6.910 -9.817 -19.078 1.00 94.12 96 ARG A CA 1
ATOM 765 C C . ARG A 1 96 ? 5.473 -9.362 -18.855 1.00 94.12 96 ARG A C 1
ATOM 767 O O . ARG A 1 96 ? 4.593 -9.644 -19.664 1.00 94.12 96 ARG A O 1
ATOM 774 N N . LEU A 1 97 ? 5.237 -8.688 -17.735 1.00 93.44 97 LEU A N 1
ATOM 775 C CA . LEU A 1 97 ? 3.918 -8.204 -17.346 1.00 93.44 97 LEU A CA 1
ATOM 776 C C . LEU A 1 97 ? 4.031 -6.805 -16.747 1.00 93.44 97 LEU A C 1
ATOM 778 O O . LEU A 1 97 ? 4.795 -6.582 -15.807 1.00 93.44 97 LEU A O 1
ATOM 782 N N . TRP A 1 98 ? 3.216 -5.886 -17.262 1.00 93.06 98 TRP A N 1
ATOM 783 C CA . TRP A 1 98 ? 3.028 -4.561 -16.686 1.00 93.06 98 TRP A CA 1
ATOM 784 C C . TRP A 1 98 ? 1.933 -4.616 -15.622 1.00 93.06 98 TRP A C 1
ATOM 786 O O . TRP A 1 98 ? 0.747 -4.675 -15.949 1.00 93.06 98 TRP A O 1
ATOM 796 N N . ALA A 1 99 ? 2.322 -4.633 -14.349 1.00 92.38 99 ALA A N 1
ATOM 797 C CA . ALA A 1 99 ? 1.382 -4.840 -13.253 1.00 92.38 99 ALA A CA 1
ATOM 798 C C . ALA A 1 99 ? 1.683 -3.964 -12.036 1.00 92.38 99 ALA A C 1
ATOM 800 O O . ALA A 1 99 ? 2.816 -3.540 -11.796 1.00 92.38 99 ALA A O 1
ATOM 801 N N . ASN A 1 100 ? 0.633 -3.720 -11.252 1.00 90.56 100 ASN A N 1
ATOM 802 C CA . ASN A 1 100 ? 0.732 -3.100 -9.938 1.00 90.56 100 ASN A CA 1
ATOM 803 C C . ASN A 1 100 ? 1.386 -4.047 -8.918 1.00 90.56 100 ASN A C 1
ATOM 805 O O . ASN A 1 100 ? 1.338 -5.273 -9.085 1.00 90.56 100 ASN A O 1
ATOM 809 N N . PRO A 1 101 ? 1.936 -3.504 -7.817 1.00 88.44 101 PRO A N 1
ATOM 810 C CA . PRO A 1 101 ? 2.267 -4.307 -6.650 1.00 88.44 101 PRO A CA 1
ATOM 811 C C . PRO A 1 101 ? 1.055 -5.140 -6.211 1.00 88.44 101 PRO A C 1
ATOM 813 O O . PRO A 1 101 ? -0.064 -4.641 -6.117 1.00 88.44 101 PRO A O 1
ATOM 816 N N . ARG A 1 102 ? 1.270 -6.429 -5.927 1.00 84.44 102 ARG A N 1
ATOM 817 C CA . ARG A 1 102 ? 0.172 -7.365 -5.625 1.00 84.44 102 ARG A CA 1
ATOM 818 C C . ARG A 1 102 ? -0.591 -7.018 -4.343 1.00 84.44 102 ARG A C 1
ATOM 820 O O . ARG A 1 102 ? -1.778 -7.306 -4.257 1.00 84.44 102 ARG A O 1
ATOM 827 N N . ASN A 1 103 ? 0.094 -6.440 -3.358 1.00 86.81 103 ASN A N 1
ATOM 828 C CA . ASN A 1 103 ? -0.464 -6.234 -2.021 1.00 86.81 103 ASN A CA 1
ATOM 829 C C . ASN A 1 103 ? -1.194 -4.893 -1.877 1.00 86.81 103 ASN A C 1
ATOM 831 O O . ASN A 1 103 ? -2.062 -4.774 -1.027 1.00 86.81 103 ASN A O 1
ATOM 835 N N . PHE A 1 104 ? -0.862 -3.887 -2.689 1.00 90.31 104 PHE A N 1
ATOM 836 C CA . PHE A 1 104 ? -1.458 -2.560 -2.571 1.00 90.31 104 PHE A CA 1
ATOM 837 C C . PHE A 1 104 ? -1.432 -1.815 -3.905 1.00 90.31 104 PHE A C 1
ATOM 839 O O . PHE A 1 104 ? -0.520 -1.970 -4.715 1.00 90.31 104 PHE A O 1
ATOM 846 N N . ASN A 1 105 ? -2.435 -0.972 -4.115 1.00 91.38 105 ASN A N 1
ATOM 847 C CA . ASN A 1 105 ? -2.497 -0.010 -5.207 1.00 91.38 105 ASN A CA 1
ATOM 848 C C . ASN A 1 105 ? -3.393 1.161 -4.786 1.00 91.38 105 ASN A C 1
ATOM 850 O O . ASN A 1 105 ? -4.194 1.038 -3.859 1.00 91.38 105 ASN A O 1
ATOM 854 N N . PHE A 1 106 ? -3.253 2.287 -5.478 1.00 93.69 106 PHE A N 1
ATOM 855 C CA . PHE A 1 106 ? -4.010 3.513 -5.218 1.00 93.69 106 PHE A CA 1
ATOM 856 C C . PHE A 1 106 ? -4.928 3.860 -6.400 1.00 93.69 106 PHE A C 1
ATOM 858 O O . PHE A 1 106 ? -5.268 5.017 -6.608 1.00 93.69 106 PHE A O 1
ATOM 865 N N . ASP A 1 107 ? -5.345 2.867 -7.189 1.00 91.94 107 ASP A N 1
ATOM 866 C CA . ASP A 1 107 ? -6.168 3.100 -8.387 1.00 91.94 107 ASP A CA 1
ATOM 867 C C . ASP A 1 107 ? -7.622 3.442 -8.029 1.00 91.94 107 ASP A C 1
ATOM 869 O O . ASP A 1 107 ? -8.314 4.154 -8.757 1.00 91.94 107 ASP A O 1
ATOM 873 N N . HIS A 1 108 ? -8.082 2.956 -6.874 1.00 93.38 108 HIS A N 1
ATOM 874 C CA . HIS A 1 108 ? -9.421 3.189 -6.346 1.00 93.38 108 HIS A CA 1
ATOM 875 C C . HIS A 1 108 ? -9.368 3.536 -4.861 1.00 93.38 108 HIS A C 1
ATOM 877 O O . HIS A 1 108 ? -8.499 3.058 -4.128 1.00 93.38 108 HIS A O 1
ATOM 883 N N . ILE A 1 109 ? -10.364 4.296 -4.396 1.00 93.81 109 ILE A N 1
ATOM 884 C CA . ILE A 1 109 ? -10.448 4.742 -2.999 1.00 93.81 109 ILE A CA 1
ATOM 885 C C . ILE A 1 109 ? -10.477 3.573 -2.004 1.00 93.81 109 ILE A C 1
ATOM 887 O O . ILE A 1 109 ? -9.839 3.646 -0.961 1.00 93.81 109 ILE A O 1
ATOM 891 N N . GLY A 1 110 ? -11.145 2.465 -2.343 1.00 93.44 110 GLY A N 1
ATOM 892 C CA . GLY A 1 110 ? -11.195 1.275 -1.487 1.00 93.44 110 GLY A CA 1
ATOM 893 C C . GLY A 1 110 ? -9.829 0.608 -1.313 1.00 93.44 110 GLY A C 1
ATOM 894 O O . GLY A 1 110 ? -9.438 0.294 -0.190 1.00 93.44 110 GLY A O 1
ATOM 895 N N . ASN A 1 111 ? -9.070 0.460 -2.403 1.00 93.56 111 ASN A N 1
ATOM 896 C CA . ASN A 1 111 ? -7.728 -0.125 -2.359 1.00 93.56 111 ASN A CA 1
ATOM 897 C C . ASN A 1 111 ? -6.748 0.787 -1.611 1.00 93.56 111 ASN A C 1
ATOM 899 O O . ASN A 1 111 ? -5.949 0.300 -0.816 1.00 93.56 111 ASN A O 1
ATOM 903 N N . ALA A 1 112 ? -6.865 2.106 -1.793 1.00 94.44 112 ALA A N 1
ATOM 904 C CA . ALA A 1 112 ? -6.076 3.089 -1.057 1.00 94.44 112 ALA A CA 1
ATOM 905 C C . ALA A 1 112 ? -6.383 3.069 0.452 1.00 94.44 112 ALA A C 1
ATOM 907 O O . ALA A 1 112 ? -5.465 3.076 1.268 1.00 94.44 112 ALA A O 1
ATOM 908 N N . MET A 1 113 ? -7.661 2.982 0.836 1.00 95.25 113 MET A N 1
ATOM 909 C CA . MET A 1 113 ? -8.072 2.835 2.238 1.00 95.25 113 MET A CA 1
ATOM 910 C C . MET A 1 113 ? -7.534 1.541 2.861 1.00 95.25 113 MET A C 1
ATOM 912 O O . MET A 1 113 ? -7.047 1.568 3.989 1.00 95.25 113 MET A O 1
ATOM 916 N N . LEU A 1 114 ? -7.577 0.421 2.129 1.00 94.25 114 LEU A N 1
ATOM 917 C CA . LEU A 1 114 ? -7.027 -0.857 2.589 1.00 94.25 114 LEU A CA 1
ATOM 918 C C . LEU A 1 114 ? -5.501 -0.794 2.742 1.00 94.25 114 LEU A C 1
ATOM 920 O O . LEU A 1 114 ? -4.974 -1.225 3.764 1.00 94.25 114 LEU A O 1
ATOM 924 N N . ALA A 1 115 ? -4.800 -0.182 1.785 1.00 92.88 115 ALA A N 1
ATOM 925 C CA . ALA A 1 115 ? -3.356 0.026 1.863 1.00 92.88 115 ALA A CA 1
ATOM 926 C C . ALA A 1 115 ? -2.962 0.884 3.080 1.00 92.88 115 ALA A C 1
ATOM 928 O O . ALA A 1 115 ? -2.028 0.547 3.806 1.00 92.88 115 ALA A O 1
ATOM 929 N N . LEU A 1 116 ? -3.703 1.963 3.354 1.00 93.44 116 LEU A N 1
ATOM 930 C CA . LEU A 1 116 ? -3.477 2.799 4.537 1.00 93.44 116 LEU A CA 1
ATOM 931 C C . LEU A 1 116 ? -3.794 2.060 5.840 1.00 93.44 116 LEU A C 1
ATOM 933 O O . LEU A 1 116 ? -3.059 2.205 6.814 1.00 93.44 116 LEU A O 1
ATOM 937 N N . PHE A 1 117 ? -4.834 1.226 5.855 1.00 93.81 117 PHE A N 1
ATOM 938 C CA . PHE A 1 117 ? -5.140 0.377 7.003 1.00 93.81 117 PHE A CA 1
ATOM 939 C C . PHE A 1 117 ? -4.015 -0.631 7.295 1.00 93.81 117 PHE A C 1
ATOM 941 O O . PHE A 1 117 ? -3.647 -0.828 8.453 1.00 93.81 117 PHE A O 1
ATOM 948 N N . GLU A 1 118 ? -3.403 -1.221 6.264 1.00 92.38 118 GLU A N 1
ATOM 949 C CA . GLU A 1 118 ? -2.221 -2.073 6.431 1.00 92.38 118 GLU A CA 1
ATOM 950 C C . GLU A 1 118 ? -1.023 -1.288 6.986 1.00 92.38 118 GLU A C 1
ATOM 952 O O . GLU A 1 118 ? -0.356 -1.764 7.910 1.00 92.38 118 GLU A O 1
ATOM 957 N N . ILE A 1 119 ? -0.789 -0.062 6.503 1.00 92.19 119 ILE A N 1
ATOM 958 C CA . ILE A 1 119 ? 0.273 0.822 7.013 1.00 92.19 119 ILE A CA 1
ATOM 959 C C . ILE A 1 119 ? 0.069 1.149 8.498 1.00 92.19 119 ILE A C 1
ATOM 961 O O . ILE A 1 119 ? 1.046 1.147 9.248 1.00 92.19 119 ILE A O 1
ATOM 965 N N . LEU A 1 120 ? -1.173 1.363 8.951 1.00 92.19 120 LEU A N 1
ATOM 966 C CA . LEU A 1 120 ? -1.481 1.625 10.366 1.00 92.19 120 LEU A CA 1
ATOM 967 C C . LEU A 1 120 ? -1.059 0.476 11.294 1.00 92.19 120 LEU A C 1
ATOM 969 O O . LEU A 1 120 ? -0.794 0.703 12.472 1.00 92.19 120 LEU A O 1
ATOM 973 N N . SER A 1 121 ? -0.949 -0.751 10.777 1.00 92.19 121 SER A N 1
ATOM 974 C CA . SER A 1 121 ? -0.434 -1.894 11.541 1.00 92.19 121 SER A CA 1
ATOM 975 C C . SER A 1 121 ? 1.097 -1.898 11.696 1.00 92.19 121 SER A C 1
ATOM 977 O O . SER A 1 121 ? 1.642 -2.790 12.348 1.00 92.19 121 SER A O 1
ATOM 979 N N . PHE A 1 122 ? 1.795 -0.935 11.079 1.00 90.94 122 PHE A N 1
ATOM 980 C CA . PHE A 1 122 ? 3.256 -0.833 10.979 1.00 90.94 122 PHE A CA 1
ATOM 981 C C . PHE A 1 122 ? 3.942 -2.071 10.379 1.00 90.94 122 PHE A C 1
ATOM 983 O O . PHE A 1 122 ? 5.150 -2.267 10.531 1.00 90.94 122 PHE A O 1
ATOM 990 N N . LYS A 1 123 ? 3.204 -2.904 9.641 1.00 89.38 123 LYS A N 1
ATOM 991 C CA . LYS A 1 123 ? 3.744 -4.070 8.935 1.00 89.38 123 LYS A CA 1
ATOM 992 C C . LYS A 1 123 ? 3.865 -3.769 7.449 1.00 89.38 123 LYS A C 1
ATOM 994 O O . LYS A 1 123 ? 2.913 -3.334 6.820 1.00 89.38 123 LYS A O 1
ATOM 999 N N . GLY A 1 124 ? 5.049 -3.997 6.882 1.00 84.25 124 GLY A N 1
ATOM 1000 C CA . GLY A 1 124 ? 5.278 -3.826 5.441 1.00 84.25 124 GLY A CA 1
ATOM 1001 C C . GLY A 1 124 ? 5.263 -2.376 4.938 1.00 84.25 124 GLY A C 1
ATOM 1002 O O . GLY A 1 124 ? 5.407 -2.163 3.737 1.00 84.25 124 GLY A O 1
ATOM 1003 N N . TRP A 1 125 ? 5.155 -1.380 5.826 1.00 91.19 125 TRP A N 1
ATOM 1004 C CA . TRP A 1 125 ? 5.111 0.042 5.457 1.00 91.19 125 TRP A CA 1
ATOM 1005 C C . TRP A 1 125 ? 6.369 0.508 4.709 1.00 91.19 125 TRP A C 1
ATOM 1007 O O . TRP A 1 125 ? 6.281 1.352 3.820 1.00 91.19 125 TRP A O 1
ATOM 1017 N N . THR A 1 126 ? 7.534 -0.070 5.025 1.00 91.81 126 THR A N 1
ATOM 1018 C CA . THR A 1 126 ? 8.795 0.238 4.335 1.00 91.81 126 THR A CA 1
ATOM 1019 C C . THR A 1 126 ? 8.728 -0.142 2.863 1.00 91.81 126 THR A C 1
ATOM 1021 O O . THR A 1 126 ? 9.140 0.642 2.020 1.00 91.81 126 THR A O 1
ATOM 1024 N N . VAL A 1 127 ? 8.117 -1.286 2.539 1.00 90.62 127 VAL A N 1
ATOM 1025 C CA . VAL A 1 127 ? 7.917 -1.724 1.151 1.00 90.62 127 VAL A CA 1
ATOM 1026 C C . VAL A 1 127 ? 7.012 -0.744 0.409 1.00 90.62 127 VAL A C 1
ATOM 1028 O O . VAL A 1 127 ? 7.315 -0.383 -0.724 1.00 90.62 127 VAL A O 1
ATOM 1031 N N . MET A 1 128 ? 5.929 -0.278 1.040 1.00 90.25 128 MET A N 1
ATOM 1032 C CA . MET A 1 128 ? 5.047 0.715 0.417 1.00 90.25 128 MET A CA 1
ATOM 1033 C C . MET A 1 128 ? 5.773 2.038 0.161 1.00 90.25 128 MET A C 1
ATOM 1035 O O . MET A 1 128 ? 5.707 2.557 -0.950 1.00 90.25 128 MET A O 1
ATOM 1039 N N . ARG A 1 129 ? 6.515 2.548 1.153 1.00 91.31 129 ARG A N 1
ATOM 1040 C CA . ARG A 1 129 ? 7.337 3.758 1.014 1.00 91.31 129 ARG A CA 1
ATOM 1041 C C . ARG A 1 129 ? 8.338 3.625 -0.133 1.00 91.31 129 ARG A C 1
ATOM 1043 O O . ARG A 1 129 ? 8.408 4.511 -0.977 1.00 91.31 129 ARG A O 1
ATOM 1050 N N . ASP A 1 130 ? 9.095 2.533 -0.166 1.00 91.31 130 ASP A N 1
ATOM 1051 C CA . ASP A 1 130 ? 10.170 2.339 -1.141 1.00 91.31 130 ASP A CA 1
ATOM 1052 C C . ASP A 1 130 ? 9.610 2.210 -2.567 1.00 91.31 130 ASP A C 1
ATOM 1054 O O . ASP A 1 130 ? 10.173 2.767 -3.505 1.00 91.31 130 ASP A O 1
ATOM 1058 N N . VAL A 1 131 ? 8.456 1.553 -2.736 1.00 90.31 131 VAL A N 1
ATOM 1059 C CA . VAL A 1 131 ? 7.754 1.501 -4.027 1.00 90.31 131 VAL A CA 1
ATOM 1060 C C . VAL A 1 131 ? 7.241 2.880 -4.434 1.00 90.31 131 VAL A C 1
ATOM 1062 O O . VAL A 1 131 ? 7.407 3.263 -5.585 1.00 90.31 131 VAL A O 1
ATOM 1065 N N . ILE A 1 132 ? 6.632 3.644 -3.526 1.00 89.94 132 ILE A N 1
ATOM 1066 C CA . ILE A 1 132 ? 6.151 4.997 -3.840 1.00 89.94 132 ILE A CA 1
ATOM 1067 C C . ILE A 1 132 ? 7.317 5.880 -4.308 1.00 89.94 132 ILE A C 1
ATOM 1069 O O . ILE A 1 132 ? 7.198 6.531 -5.344 1.00 89.94 132 ILE A O 1
ATOM 1073 N N . LEU A 1 133 ? 8.457 5.829 -3.613 1.00 90.94 133 LEU A N 1
ATOM 1074 C CA . LEU A 1 133 ? 9.664 6.573 -3.980 1.00 90.94 133 LEU A CA 1
ATOM 1075 C C . LEU A 1 133 ? 10.256 6.121 -5.326 1.00 90.94 133 LEU A C 1
ATOM 1077 O O . LEU A 1 133 ? 10.606 6.970 -6.140 1.00 90.94 133 LEU A O 1
ATOM 1081 N N . ASP A 1 134 ? 10.339 4.811 -5.592 1.00 88.50 134 ASP A N 1
ATOM 1082 C CA . ASP A 1 134 ? 10.857 4.278 -6.868 1.00 88.50 134 ASP A CA 1
ATOM 1083 C C . ASP A 1 134 ? 9.964 4.642 -8.062 1.00 88.50 134 ASP A C 1
ATOM 1085 O O . ASP A 1 134 ? 10.464 4.882 -9.159 1.00 88.50 134 ASP A O 1
ATOM 1089 N N . ARG A 1 135 ? 8.636 4.653 -7.879 1.00 86.19 135 ARG A N 1
ATOM 1090 C CA . ARG A 1 135 ? 7.680 4.822 -8.989 1.00 86.19 135 ARG A CA 1
ATOM 1091 C C . ARG A 1 135 ? 7.281 6.264 -9.251 1.00 86.19 135 ARG A C 1
ATOM 1093 O O . ARG A 1 135 ? 7.098 6.625 -10.409 1.00 86.19 135 ARG A O 1
ATOM 1100 N N . LEU A 1 136 ? 7.116 7.068 -8.205 1.00 85.81 136 LEU A N 1
ATOM 1101 C CA . LEU A 1 136 ? 6.664 8.456 -8.325 1.00 85.81 136 LEU A CA 1
ATOM 1102 C C . LEU A 1 136 ? 7.809 9.467 -8.185 1.00 85.81 136 LEU A C 1
ATOM 1104 O O . LEU A 1 136 ? 7.626 10.624 -8.553 1.00 85.81 136 LEU A O 1
ATOM 1108 N N . GLY A 1 137 ? 8.981 9.031 -7.715 1.00 77.62 137 GLY A N 1
ATOM 1109 C CA . GLY A 1 137 ? 10.095 9.911 -7.380 1.00 77.62 137 GLY A CA 1
ATOM 1110 C C . GLY A 1 137 ? 9.940 10.549 -5.998 1.00 77.62 137 GLY A C 1
ATOM 1111 O O . GLY A 1 137 ? 8.905 10.425 -5.339 1.00 77.62 137 GLY A O 1
ATOM 1112 N N . ALA A 1 138 ? 10.996 11.226 -5.541 1.00 68.06 138 ALA A N 1
ATOM 1113 C CA . ALA A 1 138 ? 10.892 12.107 -4.384 1.00 68.06 138 ALA A CA 1
ATOM 1114 C C . ALA A 1 138 ? 10.058 13.330 -4.791 1.00 68.06 138 ALA A C 1
ATOM 1116 O O . ALA A 1 138 ? 10.442 14.052 -5.712 1.00 68.06 138 ALA A O 1
ATOM 1117 N N . VAL A 1 139 ? 8.908 13.501 -4.139 1.00 51.91 139 VAL A N 1
ATOM 1118 C CA . VAL A 1 139 ? 8.093 14.722 -4.209 1.00 51.91 139 VAL A CA 1
ATOM 1119 C C . VAL A 1 139 ? 8.736 15.791 -3.340 1.00 51.91 139 VAL A C 1
ATOM 1121 O O . VAL A 1 139 ? 9.151 15.434 -2.212 1.00 51.91 139 VAL A O 1
#